Protein AF-A0A382GZE9-F1 (afdb_monomer)

Structure (mmCIF, N/CA/C/O backbone):
data_AF-A0A382GZE9-F1
#
_entry.id   AF-A0A382GZE9-F1
#
loop_
_atom_site.group_PDB
_atom_site.id
_atom_site.type_symbol
_atom_site.label_atom_id
_atom_site.label_alt_id
_atom_site.label_comp_id
_atom_site.label_asym_id
_atom_site.label_entity_id
_atom_site.label_seq_id
_atom_site.pdbx_PDB_ins_code
_atom_site.Cartn_x
_atom_site.Cartn_y
_atom_site.Cartn_z
_atom_site.occupancy
_atom_site.B_iso_or_equiv
_atom_site.auth_seq_id
_atom_site.auth_comp_id
_atom_site.auth_asym_id
_atom_site.auth_atom_id
_atom_site.pdbx_PDB_model_num
ATOM 1 N N . VAL A 1 1 ? 22.702 -17.774 -37.274 1.00 39.12 1 VAL A N 1
ATOM 2 C CA . VAL A 1 1 ? 22.703 -17.366 -35.851 1.00 39.12 1 VAL A CA 1
ATOM 3 C C . VAL A 1 1 ? 23.506 -16.087 -35.772 1.00 39.12 1 VAL A C 1
ATOM 5 O O . VAL A 1 1 ? 24.727 -16.136 -35.780 1.00 39.12 1 VAL A O 1
ATOM 8 N N . GLU A 1 2 ? 22.831 -14.950 -35.875 1.00 42.56 2 GLU A N 1
ATOM 9 C CA . GLU A 1 2 ? 23.486 -13.643 -35.865 1.00 42.56 2 GLU A CA 1
ATOM 10 C C . GLU A 1 2 ? 23.800 -13.298 -34.405 1.00 42.56 2 GLU A C 1
ATOM 12 O O . GLU A 1 2 ? 22.900 -13.160 -33.576 1.00 42.56 2 GLU A O 1
ATOM 17 N N . GLN A 1 3 ? 25.086 -13.308 -34.050 1.00 46.22 3 GLN A N 1
ATOM 18 C CA . GLN A 1 3 ? 25.540 -13.062 -32.684 1.00 46.22 3 GLN A CA 1
ATOM 19 C C . GLN A 1 3 ? 25.420 -11.569 -32.372 1.00 46.22 3 GLN A C 1
ATOM 21 O O . GLN A 1 3 ? 26.252 -10.764 -32.786 1.00 46.22 3 GLN A O 1
ATOM 26 N N . TYR A 1 4 ? 24.382 -11.198 -31.626 1.00 50.72 4 TYR A N 1
ATOM 27 C CA . TYR A 1 4 ? 24.232 -9.845 -31.104 1.00 50.72 4 TYR A CA 1
ATOM 28 C C . TYR A 1 4 ? 25.220 -9.658 -29.942 1.00 50.72 4 TYR A C 1
ATOM 30 O O . TYR A 1 4 ? 25.001 -10.163 -28.841 1.00 50.72 4 TYR A O 1
ATOM 38 N N . GLN A 1 5 ? 26.343 -8.973 -30.182 1.00 44.34 5 GLN A N 1
ATOM 39 C CA . GLN A 1 5 ? 27.274 -8.592 -29.115 1.00 44.34 5 GLN A CA 1
ATOM 40 C C . GLN A 1 5 ? 26.593 -7.584 -28.178 1.00 44.34 5 GLN A C 1
ATOM 42 O O . GLN A 1 5 ? 26.480 -6.396 -28.489 1.00 44.34 5 GLN A O 1
ATOM 47 N N . VAL A 1 6 ? 26.145 -8.053 -27.012 1.00 53.59 6 VAL A N 1
ATOM 48 C CA . VAL A 1 6 ? 25.598 -7.195 -25.957 1.00 53.59 6 VAL A CA 1
ATOM 49 C C . VAL A 1 6 ? 26.765 -6.495 -25.260 1.00 53.59 6 VAL A C 1
ATOM 51 O O . VAL A 1 6 ? 27.484 -7.093 -24.464 1.00 53.59 6 VAL A O 1
ATOM 54 N N . LYS A 1 7 ? 26.986 -5.215 -25.576 1.00 52.94 7 LYS A N 1
ATOM 55 C CA . LYS A 1 7 ? 27.861 -4.357 -24.766 1.00 52.94 7 LYS A CA 1
ATOM 56 C C . LYS A 1 7 ? 27.195 -4.140 -23.409 1.00 52.94 7 LYS A C 1
ATOM 58 O O . LYS A 1 7 ? 26.063 -3.665 -23.367 1.00 52.94 7 LYS A O 1
ATOM 63 N N . ALA A 1 8 ? 27.899 -4.473 -22.326 1.00 49.16 8 ALA A N 1
ATOM 64 C CA . ALA A 1 8 ? 27.424 -4.239 -20.966 1.00 49.16 8 ALA A CA 1
ATOM 65 C C . ALA A 1 8 ? 27.137 -2.738 -20.770 1.00 49.16 8 ALA A C 1
ATOM 67 O O . ALA A 1 8 ? 28.033 -1.917 -21.000 1.00 49.16 8 ALA A O 1
ATOM 68 N N . PRO A 1 9 ? 25.906 -2.346 -20.409 1.00 54.16 9 PRO A N 1
ATOM 69 C CA . PRO A 1 9 ? 25.587 -0.943 -20.226 1.00 54.16 9 PRO A CA 1
ATOM 70 C C . PRO A 1 9 ? 26.1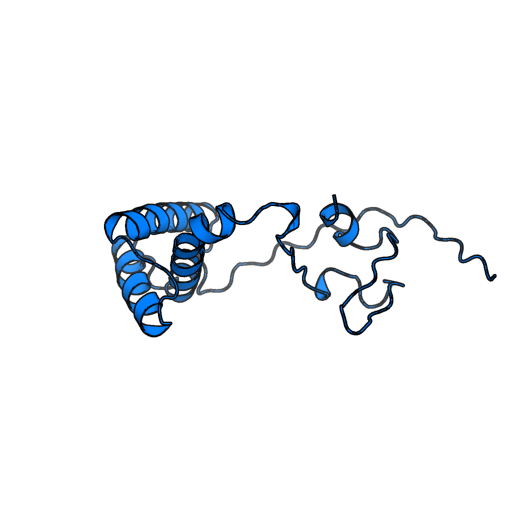88 -0.381 -18.937 1.00 54.16 9 PRO A C 1
ATOM 72 O O . PRO A 1 9 ? 26.256 -1.040 -17.901 1.00 54.16 9 PRO A O 1
ATOM 75 N N . THR A 1 10 ? 26.616 0.876 -19.033 1.00 57.38 10 THR A N 1
ATOM 76 C CA . THR A 1 10 ? 27.052 1.726 -17.922 1.00 57.38 10 THR A CA 1
ATOM 77 C C . THR A 1 10 ? 25.933 1.882 -16.888 1.00 57.38 10 THR A C 1
ATOM 79 O O . THR A 1 10 ? 24.758 1.848 -17.253 1.00 57.38 10 THR A O 1
ATOM 82 N N . SER A 1 11 ? 26.319 2.062 -15.618 1.00 53.62 11 SER A N 1
ATOM 83 C CA . SER A 1 11 ? 25.443 2.098 -14.440 1.00 53.62 11 SER A CA 1
ATOM 84 C C . SER A 1 11 ? 24.084 2.763 -14.670 1.00 53.62 11 SER A C 1
ATOM 86 O O . SER A 1 11 ? 23.961 3.826 -15.284 1.00 53.62 11 SER A O 1
ATOM 88 N N . ILE A 1 12 ? 23.053 2.112 -14.131 1.00 58.44 12 ILE A N 1
ATOM 89 C CA . ILE A 1 12 ? 21.664 2.557 -14.181 1.00 58.44 12 ILE A CA 1
ATOM 90 C C . ILE A 1 12 ? 21.595 4.000 -13.647 1.00 58.44 12 ILE A C 1
ATOM 92 O O . ILE A 1 12 ? 21.941 4.228 -12.484 1.00 58.44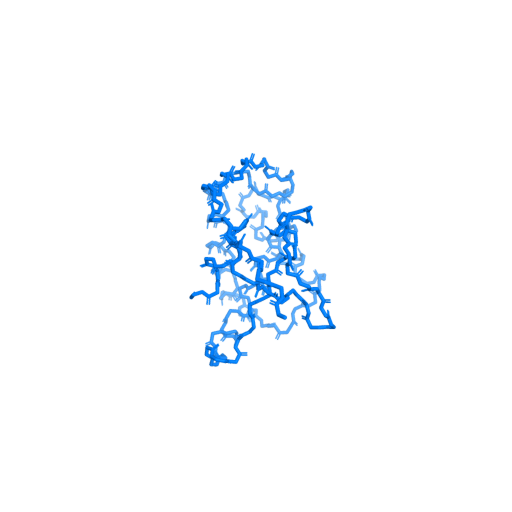 12 ILE A O 1
ATOM 96 N N . PRO A 1 13 ? 21.153 4.988 -14.448 1.00 57.91 13 PRO A N 1
ATOM 97 C CA . PRO A 1 13 ? 20.985 6.344 -13.955 1.00 57.91 13 PRO A CA 1
ATOM 98 C C . PRO A 1 13 ? 19.987 6.329 -12.795 1.00 57.91 13 PRO A C 1
ATOM 100 O O . PRO A 1 13 ? 18.857 5.856 -12.948 1.00 57.91 13 PRO A O 1
ATOM 103 N N . GLY A 1 14 ? 20.396 6.845 -11.633 1.00 60.03 14 GLY A N 1
ATOM 104 C CA . GLY A 1 14 ? 19.496 7.014 -10.497 1.00 60.03 14 GLY A CA 1
ATOM 105 C C . GLY A 1 14 ? 18.268 7.808 -10.937 1.00 60.03 14 GLY A C 1
ATOM 106 O O . GLY A 1 14 ? 18.393 8.900 -11.495 1.00 60.03 14 GLY A O 1
ATOM 107 N N . ARG A 1 15 ? 17.069 7.248 -10.745 1.00 64.00 15 ARG A N 1
ATOM 108 C CA . ARG A 1 15 ? 15.843 7.952 -11.134 1.00 64.00 15 ARG A CA 1
ATOM 109 C C . ARG A 1 15 ? 15.707 9.227 -10.298 1.00 64.00 15 ARG A C 1
ATOM 111 O O . ARG A 1 15 ? 15.842 9.153 -9.076 1.00 64.00 15 ARG A O 1
ATOM 118 N N . PRO A 1 16 ? 15.400 10.378 -10.918 1.00 64.75 16 PRO A N 1
ATOM 119 C CA . PRO A 1 16 ? 15.193 11.613 -10.178 1.00 64.75 16 PRO A CA 1
ATOM 120 C C . PRO A 1 16 ? 14.029 11.449 -9.196 1.00 64.75 16 PRO A C 1
ATOM 122 O O . PRO A 1 16 ? 12.987 10.879 -9.542 1.00 64.75 16 PRO A O 1
ATOM 125 N N . SER A 1 17 ? 14.200 11.951 -7.970 1.00 72.75 17 SER A N 1
ATOM 126 C CA . SER A 1 17 ? 13.129 11.932 -6.977 1.00 72.75 17 SER A CA 1
ATOM 127 C C . SER A 1 17 ? 11.993 12.849 -7.436 1.00 72.75 17 SER A C 1
ATOM 129 O O . SER A 1 17 ? 12.196 14.001 -7.824 1.00 72.75 17 SER A O 1
ATOM 131 N N . ARG A 1 18 ? 10.771 12.316 -7.442 1.00 81.81 18 ARG A N 1
ATOM 132 C CA . ARG A 1 18 ? 9.563 13.084 -7.757 1.00 81.81 18 ARG A CA 1
ATOM 133 C C . ARG A 1 18 ? 8.916 13.526 -6.452 1.00 81.81 18 ARG A C 1
ATOM 135 O O . ARG A 1 18 ? 8.843 12.739 -5.509 1.00 81.81 18 ARG A O 1
ATOM 142 N N . LYS A 1 19 ? 8.428 14.768 -6.405 1.00 87.62 19 LYS A N 1
ATOM 143 C CA . LYS A 1 19 ? 7.595 15.219 -5.283 1.00 87.62 19 LYS A CA 1
ATOM 144 C C . LYS A 1 19 ? 6.304 14.384 -5.254 1.00 87.62 19 LYS A C 1
ATOM 146 O O . LYS A 1 19 ? 5.739 14.153 -6.329 1.00 87.62 19 LYS A O 1
ATOM 151 N N . PRO A 1 20 ? 5.848 13.920 -4.078 1.00 90.81 20 PRO A N 1
ATOM 152 C CA . PRO A 1 20 ? 4.552 13.265 -3.957 1.00 90.81 20 PRO A CA 1
ATOM 153 C C . PRO A 1 20 ? 3.414 14.160 -4.461 1.00 90.81 20 PRO A C 1
ATOM 155 O O . PRO A 1 20 ? 3.518 15.388 -4.468 1.00 90.81 20 PRO A O 1
ATOM 158 N N . GLN A 1 21 ? 2.313 13.543 -4.886 1.00 93.38 21 GLN A N 1
ATOM 159 C CA . GLN A 1 21 ? 1.092 14.271 -5.234 1.00 93.38 21 GLN A CA 1
ATOM 160 C C . GLN A 1 21 ? 0.477 14.921 -3.986 1.00 93.38 21 GLN A C 1
ATOM 162 O O . GLN A 1 21 ? 0.772 14.512 -2.866 1.00 93.38 21 GLN A O 1
ATOM 167 N N . LYS A 1 22 ? -0.381 15.933 -4.168 1.00 93.50 22 LYS A N 1
ATOM 168 C CA . LYS A 1 22 ? -0.975 16.697 -3.053 1.00 93.50 22 LYS A CA 1
ATOM 169 C C . LYS A 1 22 ? -1.820 15.841 -2.103 1.00 93.50 22 LYS A C 1
ATOM 171 O O . LYS A 1 22 ? -1.894 16.163 -0.929 1.00 93.50 22 LYS A O 1
ATOM 176 N N . ASN A 1 23 ? -2.436 14.775 -2.609 1.00 94.62 23 ASN A N 1
ATOM 177 C CA . ASN A 1 23 ? -3.266 13.829 -1.857 1.00 94.62 23 ASN A CA 1
ATOM 178 C C . ASN A 1 23 ? -2.462 12.693 -1.193 1.00 94.62 23 ASN A C 1
ATOM 180 O O . ASN A 1 23 ? -3.030 11.707 -0.732 1.00 94.62 23 ASN A O 1
ATOM 184 N N . VAL A 1 24 ? -1.132 12.792 -1.185 1.00 96.00 24 VAL A N 1
ATOM 185 C CA . VAL A 1 24 ? -0.229 11.835 -0.541 1.00 96.00 24 VAL A CA 1
ATOM 186 C C . VAL A 1 24 ? 0.555 12.586 0.535 1.00 96.00 24 VAL A C 1
ATOM 188 O O . VAL A 1 24 ? 1.057 13.674 0.237 1.00 96.00 24 VAL A O 1
ATOM 191 N N . PRO A 1 25 ? 0.737 12.031 1.750 1.00 95.81 25 PRO A N 1
ATOM 192 C CA . PRO A 1 25 ? 1.552 12.690 2.762 1.00 95.81 25 PRO A CA 1
ATOM 193 C C . PRO A 1 25 ? 2.969 12.942 2.237 1.00 95.81 25 PRO A C 1
ATOM 195 O O . PRO A 1 25 ? 3.615 12.052 1.659 1.00 95.81 25 PRO A O 1
ATOM 198 N N . GLN A 1 26 ? 3.439 14.179 2.387 1.00 94.06 26 GLN A N 1
ATOM 199 C CA . GLN A 1 26 ? 4.621 14.668 1.677 1.00 94.06 26 GLN A CA 1
ATOM 200 C C . GLN A 1 26 ? 5.900 14.050 2.236 1.00 94.06 26 GLN A C 1
ATOM 202 O O . GLN A 1 26 ? 6.807 13.667 1.486 1.00 94.06 26 GLN A O 1
ATOM 207 N N . THR A 1 27 ? 5.963 13.873 3.552 1.00 94.44 27 THR A N 1
ATOM 208 C CA . THR A 1 27 ? 7.133 13.307 4.213 1.00 94.44 27 THR A CA 1
ATOM 209 C C . THR A 1 27 ? 7.006 11.799 4.380 1.00 94.44 27 THR A C 1
ATOM 211 O O . THR A 1 27 ? 5.921 11.229 4.490 1.00 94.44 27 THR A O 1
ATOM 214 N N . ARG A 1 28 ? 8.153 11.114 4.421 1.00 93.69 28 ARG A N 1
ATOM 215 C CA . ARG A 1 28 ? 8.181 9.690 4.774 1.00 93.69 28 ARG A CA 1
ATOM 216 C C . ARG A 1 28 ? 7.634 9.456 6.184 1.00 93.69 28 ARG A C 1
ATOM 218 O O . ARG A 1 28 ? 6.914 8.491 6.389 1.00 93.69 28 ARG A O 1
ATOM 225 N N . PHE A 1 29 ? 7.953 10.350 7.117 1.00 96.00 29 PHE A N 1
ATOM 226 C CA . PHE A 1 29 ? 7.523 10.251 8.507 1.00 96.00 29 PHE A CA 1
ATOM 227 C C . PHE A 1 29 ? 5.996 10.222 8.647 1.00 96.00 29 PHE A C 1
ATOM 229 O O . PHE A 1 29 ? 5.471 9.351 9.336 1.00 96.00 29 PHE A O 1
ATOM 236 N N . GLU A 1 30 ? 5.279 11.112 7.954 1.00 96.31 30 GLU A N 1
ATOM 237 C CA . GLU A 1 30 ? 3.808 11.113 7.954 1.00 96.31 30 GLU A CA 1
ATOM 238 C C . GLU A 1 30 ? 3.242 9.822 7.359 1.00 96.31 30 GLU A C 1
ATOM 240 O O . GLU A 1 30 ? 2.321 9.239 7.926 1.00 96.31 30 GLU A O 1
ATOM 245 N N . ARG A 1 31 ? 3.821 9.330 6.252 1.00 97.31 31 ARG A N 1
ATOM 246 C CA . ARG A 1 31 ? 3.392 8.064 5.632 1.00 97.31 31 ARG A CA 1
ATOM 247 C C . ARG A 1 31 ? 3.590 6.872 6.566 1.00 97.31 31 ARG A C 1
ATOM 249 O O . ARG A 1 31 ? 2.694 6.040 6.679 1.00 97.31 31 ARG A O 1
ATOM 256 N N . ASP A 1 32 ? 4.736 6.801 7.240 1.00 98.00 32 ASP A N 1
ATOM 257 C CA . ASP A 1 32 ? 5.055 5.717 8.172 1.00 98.00 32 ASP A CA 1
ATOM 258 C C . ASP A 1 32 ? 4.143 5.778 9.414 1.00 98.00 32 ASP A C 1
ATOM 260 O O . ASP A 1 32 ? 3.628 4.745 9.847 1.00 98.00 32 ASP A O 1
ATOM 264 N N . ARG A 1 33 ? 3.852 6.982 9.937 1.00 98.06 33 ARG A N 1
ATOM 265 C CA . ARG A 1 33 ? 2.867 7.174 11.017 1.00 98.06 33 ARG A CA 1
ATOM 266 C C . ARG A 1 33 ? 1.461 6.749 10.605 1.00 98.06 33 ARG A C 1
ATOM 268 O O . ARG A 1 33 ? 0.812 6.026 11.356 1.00 98.06 33 ARG A O 1
ATOM 275 N N . LEU A 1 34 ? 1.000 7.173 9.429 1.00 98.44 34 LEU A N 1
ATOM 276 C CA . LEU A 1 34 ? -0.328 6.824 8.927 1.00 98.44 34 LEU A CA 1
ATOM 277 C C . LEU A 1 34 ? -0.455 5.312 8.723 1.00 98.44 34 LEU A C 1
ATOM 279 O O . LEU A 1 34 ? -1.435 4.717 9.156 1.00 98.44 34 LEU A O 1
ATOM 283 N N . LYS A 1 35 ? 0.570 4.665 8.156 1.00 98.50 35 LYS A N 1
ATOM 284 C CA . LYS A 1 35 ? 0.614 3.205 8.012 1.00 98.50 35 LYS A CA 1
ATOM 285 C C . LYS A 1 35 ? 0.516 2.485 9.360 1.00 98.50 35 LYS A C 1
ATOM 287 O O . LYS A 1 35 ? -0.228 1.515 9.471 1.00 98.50 35 LYS A O 1
ATOM 292 N N . ALA A 1 36 ? 1.234 2.956 10.380 1.00 98.50 36 ALA A N 1
ATOM 293 C CA . ALA A 1 36 ? 1.160 2.378 11.721 1.00 98.50 36 ALA A CA 1
ATOM 294 C C . ALA A 1 36 ? -0.235 2.546 12.349 1.00 98.50 36 ALA A C 1
ATOM 296 O O . ALA A 1 36 ? -0.768 1.591 12.914 1.00 98.50 36 ALA A O 1
ATOM 297 N N . ARG A 1 37 ? -0.858 3.726 12.207 1.00 98.56 37 ARG A N 1
ATOM 298 C CA . ARG A 1 37 ? -2.225 3.962 12.694 1.00 98.56 37 ARG A CA 1
ATOM 299 C C . ARG A 1 37 ? -3.249 3.090 11.972 1.00 98.56 37 ARG A C 1
ATOM 301 O O . ARG A 1 37 ? -4.111 2.528 12.640 1.00 98.56 37 ARG A O 1
ATOM 308 N N . VAL A 1 38 ? -3.137 2.951 10.649 1.00 98.69 38 VAL A N 1
ATOM 309 C CA . VAL A 1 38 ? -3.993 2.066 9.844 1.00 98.69 38 VAL A CA 1
ATOM 310 C C . VAL A 1 38 ? -3.889 0.619 10.325 1.00 98.69 38 VAL A C 1
ATOM 312 O O . VAL A 1 38 ? -4.918 -0.021 10.506 1.00 98.69 38 VAL A O 1
ATOM 315 N N . ALA A 1 39 ? -2.681 0.120 10.602 1.00 98.56 39 ALA A N 1
ATOM 316 C CA . ALA A 1 39 ? -2.498 -1.232 11.134 1.00 98.56 39 ALA A CA 1
ATOM 317 C C . ALA A 1 39 ? -3.207 -1.440 12.481 1.00 98.56 39 ALA A C 1
ATOM 319 O O . ALA A 1 39 ? -3.898 -2.442 12.667 1.00 98.56 39 ALA A O 1
ATOM 320 N N . ALA A 1 40 ? -3.097 -0.471 13.396 1.00 98.56 40 ALA A N 1
ATOM 321 C CA . ALA A 1 40 ? -3.849 -0.502 14.649 1.00 98.56 40 ALA A CA 1
ATOM 322 C C . ALA A 1 40 ? -5.367 -0.463 14.398 1.00 98.56 40 ALA A C 1
ATOM 324 O O . ALA A 1 40 ? -6.090 -1.299 14.930 1.00 98.56 40 ALA A O 1
ATOM 325 N N . TYR A 1 41 ? -5.836 0.432 13.523 1.00 98.62 41 TYR A N 1
ATOM 326 C CA . TYR A 1 41 ? -7.257 0.612 13.214 1.00 98.62 41 TYR A CA 1
ATOM 327 C C . TYR A 1 41 ? -7.900 -0.649 12.629 1.00 98.62 41 TYR A C 1
ATOM 329 O O . TYR A 1 41 ? -8.977 -1.059 13.062 1.00 98.62 41 TYR A O 1
ATOM 337 N N . VAL A 1 42 ? -7.235 -1.278 11.656 1.00 98.50 42 VAL A N 1
ATOM 338 C CA . VAL A 1 42 ? -7.703 -2.511 11.007 1.00 98.50 42 VAL A CA 1
ATOM 339 C C . VAL A 1 42 ? -7.832 -3.640 12.030 1.00 98.50 42 VAL A C 1
ATOM 341 O O . VAL A 1 42 ? -8.833 -4.352 12.021 1.00 98.50 42 VAL A O 1
ATOM 344 N N . SER A 1 43 ? -6.866 -3.759 12.947 1.00 97.94 43 SER A N 1
ATOM 345 C CA . SER A 1 43 ? -6.889 -4.742 14.037 1.00 97.94 43 SER A CA 1
ATOM 346 C C . SER A 1 43 ? -8.002 -4.462 15.058 1.00 97.94 43 SER A C 1
ATOM 348 O O . SER A 1 43 ? -8.787 -5.354 15.380 1.00 97.94 43 SER A O 1
ATOM 350 N N . GLU A 1 44 ? -8.121 -3.213 15.524 1.00 98.25 44 GLU A N 1
ATOM 351 C CA . GLU A 1 44 ? -9.134 -2.756 16.491 1.00 98.25 44 GLU A CA 1
ATOM 352 C C . GLU A 1 44 ? -10.561 -3.019 15.995 1.00 98.25 44 GLU A C 1
ATOM 354 O O . GLU A 1 44 ? -11.398 -3.535 16.737 1.00 98.25 44 GLU A O 1
ATOM 359 N N . ASN A 1 45 ? -10.821 -2.704 14.724 1.00 97.94 45 ASN A N 1
ATOM 360 C CA . ASN A 1 45 ? -12.138 -2.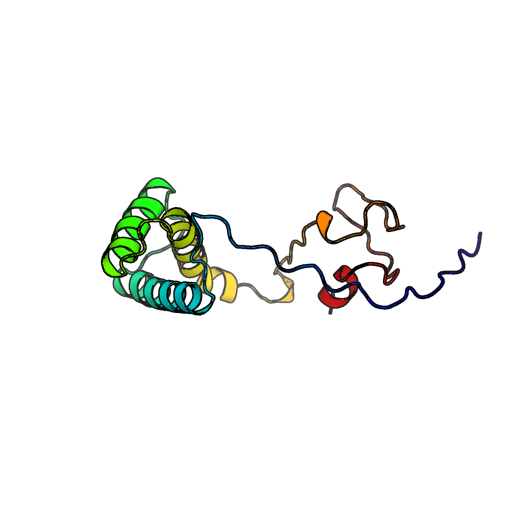838 14.100 1.00 97.94 45 ASN A CA 1
ATOM 361 C C . ASN A 1 45 ? -12.351 -4.203 13.435 1.00 97.94 45 ASN A C 1
ATOM 363 O O . ASN A 1 45 ? -13.443 -4.471 12.941 1.00 97.94 45 ASN A O 1
ATOM 367 N N . LYS A 1 46 ? -11.333 -5.076 13.441 1.00 97.12 46 LYS A N 1
ATOM 368 C CA . LYS A 1 46 ? -11.361 -6.419 12.841 1.00 97.12 46 LYS A CA 1
ATOM 369 C C . LYS A 1 46 ? -11.846 -6.399 11.389 1.00 97.12 46 LYS A C 1
ATOM 371 O O . LYS A 1 46 ? -12.693 -7.205 11.004 1.00 97.12 46 LYS A O 1
ATOM 376 N N . LEU A 1 47 ? -11.328 -5.460 10.597 1.00 97.50 47 LEU A N 1
ATOM 377 C CA . LEU A 1 47 ? -11.734 -5.331 9.199 1.00 97.50 47 LEU A CA 1
ATOM 378 C C . LEU A 1 47 ? -11.279 -6.554 8.404 1.00 97.50 47 LEU A C 1
ATOM 380 O O . LEU A 1 47 ? -10.122 -6.967 8.492 1.00 97.50 47 LEU A O 1
ATOM 384 N N . VAL A 1 48 ? -12.186 -7.108 7.603 1.00 95.69 48 VAL A N 1
ATOM 385 C CA . VAL A 1 48 ? -11.933 -8.291 6.777 1.00 95.69 48 VAL A CA 1
ATOM 386 C C . VAL A 1 48 ? -12.169 -7.970 5.301 1.00 95.69 48 VAL A C 1
ATOM 388 O O . VAL A 1 48 ? -13.134 -7.284 4.971 1.00 95.69 48 VAL A O 1
ATOM 391 N N . PRO A 1 49 ? -11.305 -8.437 4.388 1.00 96.50 49 PRO A N 1
ATOM 392 C CA . PRO A 1 49 ? -11.507 -8.241 2.959 1.00 96.50 49 PRO A CA 1
ATOM 393 C C . PRO A 1 49 ? -12.545 -9.228 2.374 1.00 96.50 49 PRO A C 1
ATOM 395 O O . PRO A 1 49 ? -12.710 -10.323 2.916 1.00 96.50 49 PRO A O 1
ATOM 398 N N . PRO A 1 50 ? -13.183 -8.917 1.224 1.00 97.06 50 PRO A N 1
ATOM 399 C CA . PRO A 1 50 ? -13.081 -7.668 0.469 1.00 97.06 50 PRO A CA 1
ATOM 400 C C . PRO A 1 50 ? -13.959 -6.563 1.073 1.00 97.06 50 PRO A C 1
ATOM 402 O O . PRO A 1 50 ? -15.139 -6.776 1.334 1.00 97.06 50 PRO A O 1
ATOM 405 N N . ILE A 1 51 ? -13.391 -5.367 1.225 1.00 97.44 51 ILE A N 1
ATOM 406 C CA . ILE A 1 51 ? -14.110 -4.191 1.730 1.00 97.44 51 ILE A CA 1
ATOM 407 C C . ILE A 1 51 ? -14.571 -3.358 0.521 1.00 97.44 51 ILE A C 1
ATOM 409 O O . ILE A 1 51 ? -13.734 -3.017 -0.325 1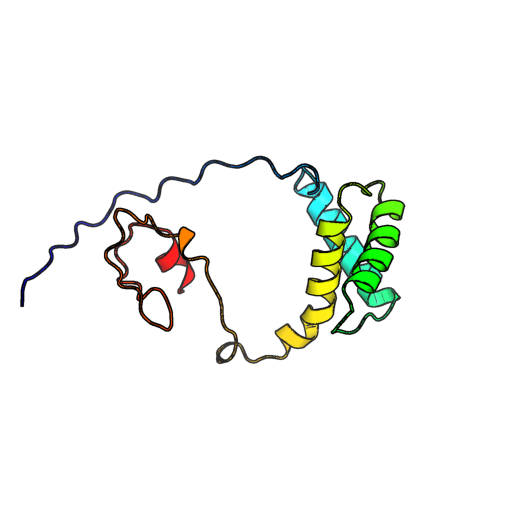.00 97.44 51 ILE A O 1
ATOM 413 N N . PRO A 1 52 ? -15.868 -3.030 0.394 1.00 97.38 52 PRO A N 1
ATOM 414 C CA . PRO A 1 52 ? -16.367 -2.125 -0.634 1.00 97.38 52 PRO A CA 1
ATOM 415 C C . PRO A 1 52 ? -15.663 -0.764 -0.617 1.00 97.38 52 PRO A C 1
ATOM 417 O O . PRO A 1 52 ? -15.255 -0.254 0.423 1.00 97.38 52 PRO A O 1
ATOM 420 N N . PHE A 1 53 ? -15.562 -0.132 -1.784 1.00 95.19 53 PHE A N 1
ATOM 421 C CA . PHE A 1 53 ? -14.814 1.118 -1.928 1.00 95.19 53 PHE A CA 1
ATOM 422 C C . PHE A 1 53 ? -15.376 2.286 -1.102 1.00 95.19 53 PHE A C 1
ATOM 424 O O . PHE A 1 53 ? -14.604 3.082 -0.571 1.00 95.19 53 PHE A O 1
ATOM 431 N N . GLU A 1 54 ? -16.701 2.381 -0.968 1.00 96.94 54 GLU A N 1
ATOM 432 C CA . GLU A 1 54 ? -17.314 3.423 -0.135 1.00 96.94 54 GLU A CA 1
ATOM 433 C C . GLU A 1 54 ? -17.056 3.182 1.359 1.00 96.94 54 GLU A C 1
ATOM 435 O O . GLU A 1 54 ? -16.730 4.118 2.080 1.00 96.94 54 GLU A O 1
ATOM 440 N N . GLU A 1 55 ? -17.050 1.926 1.808 1.00 97.94 55 GLU A N 1
ATOM 441 C CA . GLU A 1 55 ? -16.707 1.575 3.192 1.00 97.94 55 GLU A CA 1
ATOM 442 C C . GLU A 1 55 ? -15.219 1.848 3.494 1.00 97.94 55 GLU A C 1
ATOM 444 O O . GLU A 1 55 ? -14.879 2.435 4.521 1.00 97.94 55 GLU A O 1
ATOM 449 N N . LEU A 1 56 ? -14.307 1.544 2.558 1.00 98.25 56 LEU A N 1
ATOM 450 C CA . LEU A 1 56 ? -12.887 1.916 2.681 1.00 98.25 56 LEU A CA 1
ATOM 451 C C . LEU A 1 56 ? -12.694 3.423 2.885 1.00 98.25 56 LEU A C 1
ATOM 453 O O . LEU A 1 56 ? -11.806 3.850 3.624 1.00 98.25 56 LEU A O 1
ATOM 457 N N . ARG A 1 57 ? -13.511 4.226 2.207 1.00 97.56 57 ARG A N 1
ATOM 458 C CA . ARG A 1 57 ? -13.495 5.685 2.285 1.00 97.56 57 ARG A CA 1
ATOM 459 C C . ARG A 1 57 ? -14.012 6.204 3.624 1.00 97.56 57 ARG A C 1
ATOM 461 O O . ARG A 1 57 ? -13.402 7.118 4.171 1.00 97.56 57 ARG A O 1
ATOM 468 N N . GLU A 1 58 ? -15.066 5.603 4.164 1.00 98.31 58 GLU A N 1
ATOM 469 C CA . GLU A 1 58 ? -15.585 5.920 5.501 1.00 98.31 58 GLU A CA 1
ATOM 470 C C . GLU A 1 58 ? -14.547 5.614 6.591 1.00 98.31 58 GLU A C 1
ATOM 472 O O . GLU A 1 58 ? -14.260 6.456 7.443 1.00 98.31 58 GLU A O 1
ATOM 477 N N . HIS A 1 59 ? -13.894 4.450 6.519 1.00 98.50 59 HIS A N 1
ATOM 478 C CA . HIS A 1 59 ? -12.787 4.114 7.418 1.00 98.50 59 HIS A CA 1
ATOM 479 C C . HIS A 1 59 ? -11.598 5.072 7.267 1.00 98.50 59 HIS A C 1
ATOM 481 O O . HIS A 1 59 ? -10.990 5.482 8.260 1.00 98.50 59 HIS A O 1
ATOM 487 N N . ALA A 1 60 ? -11.270 5.457 6.031 1.00 98.50 60 ALA A N 1
ATOM 488 C CA . ALA A 1 60 ? -10.204 6.411 5.762 1.00 98.50 60 ALA A CA 1
ATOM 489 C C . ALA A 1 60 ? -10.504 7.800 6.342 1.00 98.50 60 ALA A C 1
ATOM 491 O O . ALA A 1 60 ? -9.591 8.426 6.880 1.00 98.50 60 ALA A O 1
ATOM 492 N N . ASP A 1 61 ? -11.754 8.267 6.287 1.00 98.50 61 ASP A N 1
ATOM 493 C CA . ASP A 1 61 ? -12.164 9.537 6.900 1.00 98.50 61 ASP A CA 1
ATOM 494 C C . ASP A 1 61 ? -11.931 9.533 8.410 1.00 98.50 61 ASP A C 1
ATOM 496 O O . ASP A 1 61 ? -11.390 10.494 8.953 1.00 98.50 61 ASP A O 1
ATOM 500 N N . ILE A 1 62 ? -12.273 8.433 9.086 1.00 98.44 62 ILE A N 1
ATOM 501 C CA . ILE A 1 62 ? -12.073 8.292 10.534 1.00 98.44 62 ILE A CA 1
ATOM 502 C C . ILE A 1 62 ? -10.580 8.385 10.872 1.00 98.44 62 ILE A C 1
ATOM 504 O O . ILE A 1 62 ? -10.173 9.235 11.665 1.00 98.44 62 ILE A O 1
ATOM 508 N N . VAL A 1 63 ? -9.754 7.553 10.231 1.00 98.38 63 VAL A N 1
ATOM 509 C CA . VAL A 1 63 ? -8.312 7.485 10.514 1.00 98.38 63 VAL A CA 1
ATOM 510 C C . VAL A 1 63 ? -7.602 8.794 10.178 1.00 98.38 63 VAL A C 1
ATOM 512 O O . VAL A 1 63 ? -6.744 9.246 10.934 1.00 98.38 63 VAL A O 1
ATOM 515 N N . THR A 1 64 ? -7.928 9.411 9.041 1.00 98.25 64 THR A N 1
ATOM 516 C CA . THR A 1 64 ? -7.247 10.641 8.617 1.00 98.25 64 THR A CA 1
ATOM 517 C C . THR A 1 64 ? -7.641 11.845 9.462 1.00 98.25 64 THR A C 1
ATOM 519 O O . THR A 1 64 ? -6.765 12.647 9.780 1.00 98.25 64 THR A O 1
ATOM 522 N N . LYS A 1 65 ? -8.900 11.932 9.906 1.00 98.25 65 LYS A N 1
ATOM 523 C CA . LYS A 1 65 ? -9.373 12.982 10.816 1.00 98.25 65 LYS A CA 1
ATOM 524 C C . LYS A 1 65 ? -8.717 12.918 12.196 1.00 98.25 65 LYS A C 1
ATOM 526 O O . LYS A 1 65 ? -8.368 13.947 12.760 1.00 98.25 65 LYS A O 1
ATOM 531 N N . GLU A 1 66 ? -8.502 11.723 12.746 1.00 96.69 66 GLU A N 1
ATOM 532 C CA . GLU A 1 66 ? -7.775 11.556 14.020 1.00 96.69 66 GLU A CA 1
ATOM 533 C C . GLU A 1 66 ? -6.318 12.038 13.950 1.00 96.69 66 GLU A C 1
ATOM 535 O O . GLU A 1 66 ? -5.713 12.358 14.973 1.00 96.69 66 GLU A O 1
ATOM 540 N N . MET A 1 67 ? -5.744 12.052 12.747 1.00 96.44 67 MET A N 1
ATOM 541 C CA . MET A 1 67 ? -4.342 12.370 12.507 1.00 96.44 67 MET A CA 1
ATOM 542 C C . MET A 1 67 ? -4.106 13.775 11.944 1.00 96.44 67 MET A C 1
ATOM 544 O O . MET A 1 67 ? -2.941 14.102 11.721 1.00 96.44 67 MET A O 1
ATOM 548 N N . ASP A 1 68 ? -5.156 14.574 11.711 1.00 96.56 68 ASP A N 1
ATOM 549 C CA . ASP A 1 68 ? -5.077 15.870 11.006 1.00 96.56 68 ASP A CA 1
ATOM 550 C C . ASP A 1 68 ? -4.462 15.717 9.590 1.00 96.56 68 ASP A C 1
ATOM 552 O O . ASP A 1 68 ? -3.581 16.461 9.156 1.00 96.56 68 ASP A O 1
ATOM 556 N N . LEU A 1 69 ? -4.863 14.650 8.879 1.00 97.00 69 LEU A N 1
ATOM 557 C CA . LEU A 1 69 ? -4.352 14.248 7.559 1.00 97.00 69 LEU A CA 1
ATOM 558 C C . LEU A 1 69 ? -5.472 14.020 6.524 1.00 97.00 69 LEU A C 1
ATOM 560 O O . LEU A 1 69 ? -5.337 13.173 5.640 1.00 97.00 69 LEU A O 1
ATOM 564 N N . GLU A 1 70 ? -6.573 14.766 6.578 1.00 97.38 70 GLU A N 1
ATOM 565 C CA . GLU A 1 70 ? -7.762 14.565 5.725 1.00 97.38 70 GLU A CA 1
ATOM 566 C C . GLU A 1 70 ? -7.447 14.647 4.224 1.00 97.38 70 GLU A C 1
ATOM 568 O O . GLU A 1 70 ? -8.043 13.947 3.404 1.00 97.38 70 GLU A O 1
ATOM 573 N N . HIS A 1 71 ? -6.447 15.449 3.844 1.00 96.62 71 HIS A N 1
ATOM 574 C CA . HIS A 1 71 ? -5.973 15.537 2.460 1.00 96.62 71 HIS A CA 1
ATOM 575 C C . HIS A 1 71 ? -5.464 14.193 1.898 1.00 96.62 71 HIS A C 1
ATOM 577 O O . HIS A 1 71 ? -5.367 14.041 0.680 1.00 96.62 71 HIS A O 1
ATOM 583 N N . ALA A 1 72 ? -5.128 13.232 2.764 1.00 97.69 72 ALA A N 1
ATOM 584 C CA . ALA A 1 72 ? -4.582 11.924 2.422 1.00 97.69 72 ALA A CA 1
ATOM 585 C C . ALA A 1 72 ? -5.621 10.787 2.459 1.00 97.69 72 ALA A C 1
ATOM 587 O O . ALA A 1 72 ? -5.234 9.617 2.478 1.00 97.69 72 ALA A O 1
ATOM 588 N N . ARG A 1 73 ? -6.927 11.097 2.449 1.00 97.81 73 ARG A N 1
ATOM 589 C CA . ARG A 1 73 ? -8.028 10.115 2.504 1.00 97.81 73 ARG A CA 1
ATOM 590 C C . ARG A 1 73 ? -7.861 8.948 1.528 1.00 97.81 73 ARG A C 1
ATOM 592 O O . ARG A 1 73 ? -7.865 7.794 1.944 1.00 97.81 73 ARG A O 1
ATOM 599 N N . ASP A 1 74 ? -7.658 9.225 0.241 1.00 97.06 74 ASP A N 1
ATOM 600 C CA . ASP A 1 74 ? -7.533 8.165 -0.772 1.00 97.06 74 ASP A CA 1
ATOM 601 C C . ASP A 1 74 ? -6.281 7.304 -0.547 1.00 97.06 74 ASP A C 1
ATOM 603 O O . ASP A 1 74 ? -6.298 6.089 -0.747 1.00 97.06 74 ASP A O 1
ATOM 607 N N . PHE A 1 75 ? -5.190 7.918 -0.083 1.00 97.94 75 PHE A N 1
ATOM 608 C CA . PHE A 1 75 ? -3.977 7.193 0.279 1.00 97.94 75 PHE A CA 1
ATOM 609 C C . PHE A 1 75 ? -4.216 6.282 1.494 1.00 97.94 75 PHE A C 1
ATOM 611 O O . PHE A 1 75 ? -3.790 5.127 1.485 1.00 97.94 75 PHE A O 1
ATOM 618 N N . ALA A 1 76 ? -4.941 6.760 2.509 1.00 98.44 76 ALA A N 1
ATOM 619 C CA . ALA A 1 76 ? -5.338 5.957 3.662 1.00 98.44 76 ALA A CA 1
ATOM 620 C C . ALA A 1 76 ? -6.268 4.799 3.266 1.00 98.44 76 ALA A C 1
ATOM 622 O O . ALA A 1 76 ? -6.046 3.683 3.725 1.00 98.44 76 ALA A O 1
ATOM 623 N N . ALA A 1 77 ? -7.230 5.014 2.363 1.00 98.44 77 ALA A N 1
ATOM 624 C CA . ALA A 1 77 ? -8.107 3.956 1.853 1.00 98.44 77 ALA A CA 1
ATOM 625 C C . ALA A 1 77 ? -7.309 2.812 1.194 1.00 98.44 77 ALA A C 1
ATOM 627 O O . ALA A 1 77 ? -7.570 1.636 1.453 1.00 98.44 77 ALA A O 1
ATOM 628 N N . VAL A 1 78 ? -6.275 3.143 0.408 1.00 98.06 78 VAL A N 1
ATOM 629 C CA . VAL A 1 78 ? -5.350 2.147 -0.164 1.00 98.06 78 VAL A CA 1
ATOM 630 C C . VAL A 1 78 ? -4.588 1.399 0.932 1.00 98.06 78 VAL A C 1
ATOM 632 O O . VAL A 1 78 ? -4.455 0.179 0.856 1.00 98.06 78 VAL A O 1
ATOM 635 N N . LEU A 1 79 ? -4.088 2.100 1.954 1.00 98.50 79 LEU A N 1
ATOM 636 C CA . LEU A 1 79 ? -3.394 1.459 3.074 1.00 98.50 79 LEU A CA 1
ATOM 637 C C . LEU A 1 79 ? -4.310 0.515 3.860 1.00 98.50 79 LEU A C 1
ATOM 639 O O . LEU A 1 79 ? -3.872 -0.581 4.197 1.00 98.50 79 LEU A O 1
ATOM 643 N N . ILE A 1 80 ? -5.555 0.916 4.124 1.00 98.69 80 ILE A N 1
ATOM 644 C CA . ILE A 1 80 ? -6.546 0.106 4.846 1.00 98.69 80 ILE A CA 1
ATOM 645 C C . ILE A 1 80 ? -6.834 -1.173 4.066 1.00 98.69 80 ILE A C 1
ATOM 647 O O . ILE A 1 80 ? -6.754 -2.262 4.629 1.00 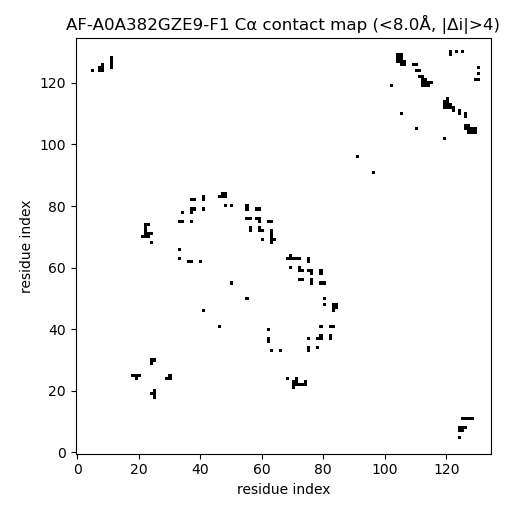98.69 80 ILE A O 1
ATOM 651 N N . ASN A 1 81 ? -7.082 -1.057 2.758 1.00 98.50 81 ASN A N 1
ATOM 652 C CA . ASN A 1 81 ? -7.274 -2.220 1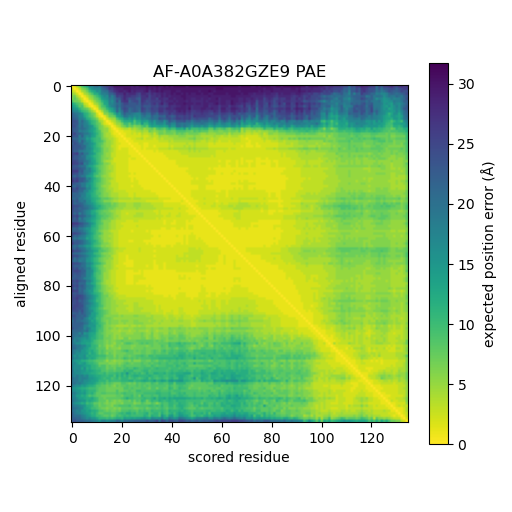.901 1.00 98.50 81 ASN A CA 1
ATOM 653 C C . ASN A 1 81 ? -6.031 -3.128 1.882 1.00 98.50 81 ASN A C 1
ATOM 655 O O . ASN A 1 81 ? -6.141 -4.338 2.019 1.00 98.50 81 ASN A O 1
ATOM 659 N N . ASN A 1 82 ? -4.827 -2.568 1.750 1.00 98.00 82 ASN A N 1
ATOM 660 C CA . ASN A 1 82 ? -3.602 -3.374 1.750 1.00 98.00 82 ASN A CA 1
ATOM 661 C C . ASN A 1 82 ? -3.394 -4.124 3.071 1.00 98.00 82 ASN A C 1
ATOM 663 O O . ASN A 1 82 ? -2.959 -5.274 3.063 1.00 98.00 82 ASN A O 1
ATOM 667 N N . GLU A 1 83 ? -3.676 -3.474 4.198 1.00 98.44 83 GLU A N 1
ATOM 668 C CA . GLU A 1 83 ? -3.517 -4.085 5.512 1.00 98.44 83 GLU A CA 1
ATOM 669 C C . GLU A 1 83 ? -4.586 -5.157 5.771 1.00 98.44 83 GLU A C 1
ATOM 671 O O . GLU A 1 83 ? -4.244 -6.204 6.312 1.00 98.44 83 GLU A O 1
ATOM 676 N N . SER A 1 84 ? -5.835 -4.978 5.317 1.00 98.00 84 SER A N 1
ATOM 677 C CA . SER A 1 84 ? -6.878 -6.007 5.468 1.00 98.00 84 SER A CA 1
ATOM 678 C C . SER A 1 84 ? -6.574 -7.286 4.675 1.00 98.00 84 SER A C 1
ATOM 680 O O . SER A 1 84 ? -6.889 -8.386 5.121 1.00 98.00 84 SER A O 1
ATOM 682 N N . TRP A 1 85 ? -5.888 -7.177 3.533 1.00 97.81 85 TRP A N 1
ATOM 683 C CA . TRP A 1 85 ? -5.433 -8.326 2.734 1.00 97.81 85 TRP A CA 1
ATOM 684 C C . TRP A 1 85 ? -4.118 -8.962 3.210 1.00 97.81 85 TRP A C 1
ATOM 686 O O . TRP A 1 85 ? -3.721 -10.008 2.689 1.00 97.81 85 TRP A O 1
ATOM 696 N N . LYS A 1 86 ? -3.415 -8.355 4.171 1.00 96.31 86 LYS A N 1
ATOM 697 C CA . LYS A 1 86 ? -2.041 -8.724 4.540 1.00 96.31 86 LYS A CA 1
ATOM 698 C C . LYS A 1 86 ? -1.898 -10.179 4.977 1.00 96.31 86 LYS A C 1
ATOM 700 O O . LYS A 1 86 ? -1.012 -10.869 4.476 1.00 96.31 86 LYS A O 1
ATOM 705 N N . ASP A 1 87 ? -2.775 -10.652 5.858 1.00 94.81 87 ASP A N 1
ATOM 706 C CA . ASP A 1 87 ? -2.710 -12.024 6.377 1.00 94.81 87 ASP A CA 1
ATOM 707 C C . ASP A 1 87 ? -3.095 -13.053 5.309 1.00 94.81 87 ASP A C 1
ATOM 709 O O . ASP A 1 87 ? -2.465 -14.108 5.194 1.00 94.81 87 ASP A O 1
ATOM 713 N N . VAL A 1 88 ? -4.066 -12.712 4.453 1.00 95.38 88 VAL A N 1
ATOM 714 C CA . VAL A 1 88 ? -4.442 -13.539 3.299 1.00 95.38 88 VAL A CA 1
ATOM 715 C C . VAL A 1 88 ? -3.245 -13.707 2.368 1.00 95.38 88 VAL A C 1
ATOM 717 O O . VAL A 1 88 ? -2.882 -14.835 2.041 1.00 95.38 88 VAL A O 1
ATOM 720 N N . LEU A 1 89 ? -2.573 -12.615 1.994 1.00 94.62 89 LEU A N 1
ATOM 721 C CA . LEU A 1 89 ? -1.382 -12.665 1.145 1.00 94.62 89 LEU A CA 1
ATOM 722 C C . LEU A 1 89 ? -0.230 -13.428 1.818 1.00 94.62 89 LEU A C 1
ATOM 724 O O . LEU A 1 89 ? 0.456 -14.214 1.161 1.00 94.62 89 LEU A O 1
ATOM 728 N N . ALA A 1 90 ? -0.026 -13.231 3.123 1.00 94.81 90 ALA A N 1
ATOM 729 C CA . ALA A 1 90 ? 1.010 -13.920 3.886 1.00 94.81 90 ALA A CA 1
ATOM 730 C C . ALA A 1 90 ? 0.806 -15.445 3.919 1.00 94.81 90 ALA A C 1
ATOM 732 O O . ALA A 1 90 ? 1.792 -16.183 3.914 1.00 94.81 90 ALA A O 1
ATOM 733 N N . SER A 1 91 ? -0.446 -15.916 3.887 1.00 96.81 91 SER A N 1
ATOM 734 C CA . SER A 1 91 ? -0.784 -17.347 3.863 1.00 96.81 91 SER A CA 1
ATOM 735 C C . SER A 1 91 ? -0.461 -18.049 2.534 1.00 96.81 91 SER A C 1
ATOM 737 O O . SER A 1 91 ? -0.328 -19.272 2.494 1.00 96.81 91 SER A O 1
ATOM 739 N N . ILE A 1 92 ? -0.304 -17.296 1.438 1.00 96.44 92 ILE A N 1
ATOM 740 C CA . ILE A 1 92 ? -0.015 -17.855 0.111 1.00 96.44 92 ILE A CA 1
ATOM 741 C C . ILE A 1 92 ? 1.457 -18.300 0.073 1.00 96.44 92 ILE A C 1
ATOM 743 O O . ILE A 1 92 ? 2.320 -17.470 0.365 1.00 96.44 92 ILE A O 1
ATOM 747 N N . PRO A 1 93 ? 1.785 -19.550 -0.309 1.00 96.25 93 PRO A N 1
ATOM 748 C CA . PRO A 1 93 ? 3.171 -19.998 -0.472 1.00 96.25 93 PRO A CA 1
ATOM 749 C C . PRO A 1 93 ? 3.963 -19.098 -1.422 1.00 96.25 93 PRO A C 1
ATOM 751 O O . PRO A 1 93 ? 3.405 -18.593 -2.397 1.00 96.25 93 PRO A O 1
ATOM 754 N N . TYR A 1 94 ? 5.252 -18.893 -1.148 1.00 91.56 94 TYR A N 1
ATOM 755 C CA . TYR A 1 94 ? 6.086 -17.933 -1.879 1.00 91.56 94 TYR A CA 1
ATOM 756 C C . TYR A 1 94 ? 6.090 -18.198 -3.390 1.00 91.56 94 TYR A C 1
ATOM 758 O O . TYR A 1 94 ? 5.840 -17.294 -4.179 1.00 91.56 94 TYR A O 1
ATOM 766 N N . GLU A 1 95 ? 6.256 -19.459 -3.780 1.00 93.69 95 GLU A N 1
ATOM 767 C CA . GLU A 1 95 ? 6.284 -19.943 -5.161 1.00 93.69 95 GLU A CA 1
ATOM 768 C C . GLU A 1 95 ? 4.949 -19.793 -5.911 1.00 93.69 95 GLU A C 1
ATOM 770 O O . GLU A 1 95 ? 4.893 -19.980 -7.124 1.00 93.69 95 GLU A O 1
ATOM 775 N N . LYS A 1 96 ? 3.867 -19.446 -5.202 1.00 94.69 96 LYS A N 1
ATOM 776 C CA . LYS A 1 96 ? 2.546 -19.162 -5.780 1.00 94.69 96 LYS A CA 1
ATOM 777 C C . LYS A 1 96 ? 2.232 -17.665 -5.848 1.00 94.69 96 LYS A C 1
ATOM 779 O O . LYS A 1 96 ? 1.149 -17.298 -6.300 1.00 94.69 96 LYS A O 1
ATOM 784 N N . ARG A 1 97 ? 3.134 -16.793 -5.382 1.00 90.94 97 ARG A N 1
ATOM 785 C CA . ARG A 1 97 ? 2.954 -15.335 -5.424 1.00 90.94 97 ARG A CA 1
ATOM 786 C C . ARG A 1 97 ? 3.474 -14.789 -6.748 1.00 90.94 97 ARG A C 1
ATOM 788 O O . ARG A 1 97 ? 4.580 -15.108 -7.170 1.00 90.94 97 ARG A O 1
ATOM 795 N N . LEU A 1 98 ? 2.690 -13.919 -7.376 1.00 89.12 98 LEU A N 1
ATOM 796 C CA . LEU A 1 98 ? 3.097 -13.205 -8.583 1.00 89.12 98 LEU A CA 1
ATOM 797 C C . LEU A 1 98 ? 3.539 -11.786 -8.221 1.00 89.12 98 LEU A C 1
ATOM 799 O O . LEU A 1 98 ? 2.779 -11.033 -7.611 1.00 89.12 98 LEU A O 1
ATOM 803 N N . LEU A 1 99 ? 4.751 -11.408 -8.631 1.00 85.88 99 LEU A N 1
ATOM 804 C CA . LEU A 1 99 ? 5.229 -10.028 -8.582 1.00 85.88 99 LEU A CA 1
ATOM 805 C C . LEU A 1 99 ? 5.013 -9.375 -9.951 1.00 85.88 99 LEU A C 1
ATOM 807 O O . LEU A 1 99 ? 5.755 -9.625 -10.898 1.00 85.88 99 LEU A O 1
ATOM 811 N N . LEU A 1 100 ? 3.992 -8.526 -10.054 1.00 87.38 100 LEU A N 1
ATOM 812 C CA . LEU A 1 100 ? 3.718 -7.764 -11.270 1.00 87.38 100 LEU A CA 1
ATOM 813 C C . LEU A 1 100 ? 4.519 -6.460 -11.256 1.00 87.38 100 LEU A C 1
ATOM 815 O O . LEU A 1 100 ? 4.284 -5.578 -10.429 1.00 87.38 100 LEU A O 1
ATOM 819 N N . LEU A 1 101 ? 5.463 -6.328 -12.187 1.00 85.88 101 LEU A N 1
ATOM 820 C CA . LEU A 1 101 ? 6.283 -5.130 -12.339 1.00 85.88 101 LEU A CA 1
ATOM 821 C C . LEU A 1 101 ? 5.761 -4.246 -13.483 1.00 85.88 101 LEU A C 1
ATOM 823 O O . LEU A 1 101 ? 5.418 -4.760 -14.549 1.00 85.88 101 LEU A O 1
ATOM 827 N N . PRO A 1 102 ? 5.738 -2.910 -13.323 1.00 85.19 102 PRO A N 1
ATOM 828 C CA . PRO A 1 102 ? 5.348 -2.015 -14.405 1.00 85.19 102 PRO A CA 1
ATOM 829 C C . PRO A 1 102 ? 6.299 -2.110 -15.606 1.00 85.19 102 PRO A C 1
ATOM 831 O O . PRO A 1 102 ? 7.511 -1.936 -15.467 1.00 85.19 102 PRO A O 1
ATOM 834 N N . VAL A 1 103 ? 5.752 -2.265 -16.816 1.00 82.50 103 VAL A N 1
ATOM 835 C CA . VAL A 1 103 ? 6.548 -2.273 -18.061 1.00 82.50 103 VAL A CA 1
ATOM 836 C C . VAL A 1 103 ? 7.357 -0.984 -18.247 1.00 82.50 103 VAL A C 1
ATOM 838 O O . VAL A 1 103 ? 8.448 -1.006 -18.810 1.00 82.50 103 VAL A O 1
ATOM 841 N N . CYS A 1 104 ? 6.870 0.136 -17.706 1.00 82.44 104 CYS A N 1
ATOM 842 C CA . CYS A 1 104 ? 7.543 1.433 -17.745 1.00 82.44 104 CYS A CA 1
ATOM 843 C C . CYS A 1 104 ? 8.854 1.486 -16.941 1.00 82.44 104 CYS A C 1
ATOM 845 O O . CYS A 1 104 ? 9.538 2.509 -16.964 1.00 82.44 104 CYS A O 1
ATOM 847 N N . LEU A 1 105 ? 9.224 0.413 -16.227 1.00 83.06 105 LEU A N 1
ATOM 848 C CA . LEU A 1 105 ? 10.544 0.316 -15.614 1.00 83.06 105 LEU A CA 1
ATOM 849 C C . LEU A 1 105 ? 11.672 0.195 -16.652 1.00 83.06 105 LEU A C 1
ATOM 851 O O . LEU A 1 105 ? 12.800 0.586 -16.335 1.00 83.06 105 LEU A O 1
ATOM 855 N N . ARG A 1 106 ? 11.381 -0.320 -17.858 1.00 85.50 106 ARG A N 1
ATOM 856 C CA . ARG A 1 106 ? 12.350 -0.447 -18.958 1.00 85.50 106 ARG A CA 1
ATOM 857 C C . ARG A 1 106 ? 12.592 0.895 -19.654 1.00 85.50 106 ARG A C 1
ATOM 859 O O . ARG A 1 106 ? 11.694 1.730 -19.733 1.00 85.50 106 ARG A O 1
ATOM 866 N N . ASP A 1 107 ? 13.775 1.069 -20.242 1.00 85.69 107 ASP A N 1
ATOM 867 C CA . ASP A 1 107 ? 13.981 2.103 -21.266 1.00 85.69 107 ASP A CA 1
ATOM 868 C C . ASP A 1 107 ? 13.350 1.605 -22.572 1.00 85.69 107 ASP A C 1
ATOM 870 O O . ASP A 1 107 ? 13.901 0.733 -23.245 1.00 85.69 107 ASP A O 1
ATOM 874 N N . GLU A 1 108 ? 12.169 2.124 -22.908 1.00 85.25 108 GLU A N 1
ATOM 875 C CA . GLU A 1 108 ? 11.399 1.673 -24.067 1.00 85.25 108 GLU A CA 1
ATOM 876 C C . GLU A 1 108 ? 12.188 1.726 -25.381 1.00 85.25 108 GLU A C 1
ATOM 878 O O . GLU A 1 108 ? 12.035 0.836 -26.216 1.00 85.25 108 GLU A O 1
ATOM 883 N N . LYS A 1 109 ? 13.058 2.730 -25.543 1.00 86.38 109 LYS A N 1
ATOM 884 C CA . LYS A 1 109 ? 13.808 2.964 -26.784 1.00 86.38 109 LYS A CA 1
ATOM 885 C C . LYS A 1 109 ? 15.020 2.052 -26.934 1.00 86.38 109 LYS A C 1
ATOM 887 O O . LYS A 1 109 ? 15.537 1.919 -28.0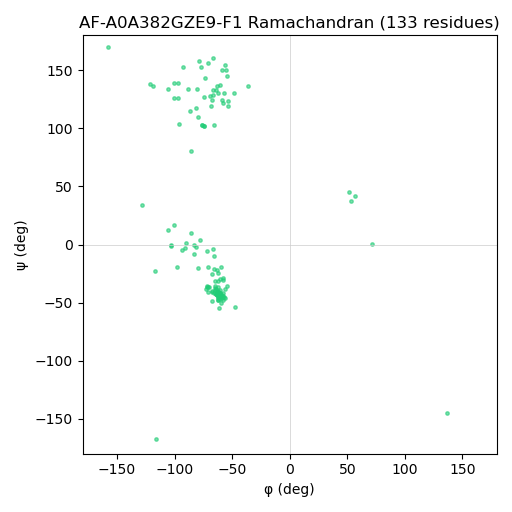38 1.00 86.38 109 LYS A O 1
ATOM 892 N N . LYS A 1 110 ? 15.515 1.485 -25.832 1.00 87.25 110 LYS A N 1
ATOM 893 C CA . LYS A 1 110 ? 16.772 0.720 -25.811 1.00 87.25 110 LYS A CA 1
ATOM 894 C C . LYS A 1 110 ? 16.591 -0.742 -25.435 1.00 87.25 110 LYS A C 1
ATOM 896 O O . LYS A 1 110 ? 17.461 -1.549 -25.738 1.00 87.25 110 LYS A O 1
ATOM 901 N N . CYS A 1 111 ? 15.508 -1.084 -24.745 1.00 88.56 111 CYS A N 1
ATOM 902 C CA . CYS A 1 111 ? 15.281 -2.437 -24.263 1.00 88.56 111 CYS A CA 1
ATOM 903 C C . CYS A 1 111 ? 15.017 -3.392 -25.445 1.00 88.56 111 CYS A C 1
ATOM 905 O O . CYS A 1 111 ? 14.023 -3.203 -26.145 1.00 88.56 111 CYS A O 1
ATOM 907 N N . PRO A 1 112 ? 15.851 -4.431 -25.650 1.00 91.06 112 PRO A N 1
ATOM 908 C CA . PRO A 1 112 ? 15.694 -5.389 -26.745 1.00 91.06 112 PRO A CA 1
ATOM 909 C C . PRO A 1 112 ? 14.696 -6.515 -26.424 1.00 91.06 112 PRO A C 1
ATOM 911 O O . PRO A 1 112 ? 14.518 -7.427 -27.228 1.00 91.06 112 PRO A O 1
ATOM 914 N N . ALA A 1 113 ? 14.104 -6.515 -25.225 1.00 91.25 113 ALA A N 1
ATOM 915 C CA . ALA A 1 113 ? 13.187 -7.560 -24.791 1.00 91.25 113 ALA A CA 1
ATOM 916 C C . ALA A 1 113 ? 11.874 -7.498 -25.595 1.00 91.25 113 ALA A C 1
ATOM 918 O O . ALA A 1 113 ? 11.263 -6.425 -25.651 1.00 91.25 113 ALA A O 1
ATOM 919 N N . PRO A 1 114 ? 11.420 -8.615 -26.193 1.00 90.88 114 PRO A N 1
ATOM 920 C CA . PRO A 1 114 ? 10.117 -8.663 -26.836 1.00 90.88 114 PRO A CA 1
ATOM 921 C C . PRO A 1 114 ? 8.997 -8.641 -25.787 1.00 90.88 114 PRO A C 1
ATOM 923 O O . PRO A 1 114 ? 9.201 -9.029 -24.633 1.00 90.88 114 PRO A O 1
ATOM 926 N N . LEU A 1 115 ? 7.815 -8.187 -26.204 1.00 90.69 115 LEU A N 1
ATOM 927 C CA . LEU A 1 115 ? 6.576 -8.356 -25.452 1.00 90.69 115 LEU A CA 1
ATOM 928 C C . LEU A 1 115 ? 5.735 -9.436 -26.130 1.00 90.69 115 LEU A C 1
ATOM 930 O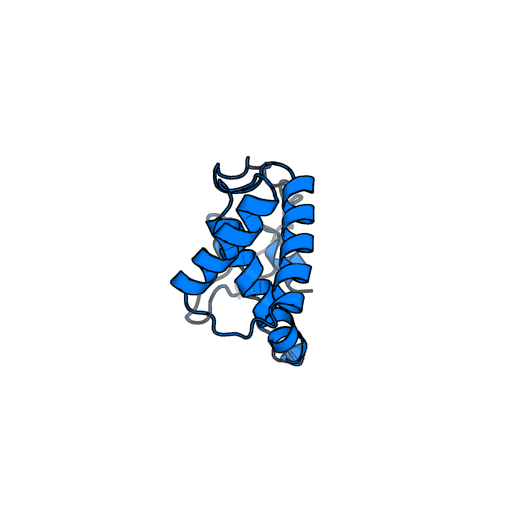 O . LEU A 1 115 ? 5.574 -9.400 -27.350 1.00 90.69 115 LEU A O 1
ATOM 934 N N . ASP A 1 116 ? 5.198 -10.357 -25.342 1.00 90.94 116 ASP A N 1
ATOM 935 C CA . ASP A 1 116 ? 4.200 -11.333 -25.772 1.00 90.94 116 ASP A CA 1
ATOM 936 C C . ASP A 1 116 ? 2.864 -11.117 -25.034 1.00 90.94 116 ASP A C 1
ATOM 938 O O . ASP A 1 116 ? 2.641 -10.073 -24.415 1.00 90.94 116 ASP A O 1
ATOM 942 N N . GLU A 1 117 ? 1.954 -12.088 -25.129 1.00 90.06 117 GLU A N 1
ATOM 943 C CA . GLU A 1 117 ? 0.648 -12.046 -24.460 1.00 90.06 117 GLU A CA 1
ATOM 944 C C . GLU A 1 117 ? 0.733 -12.081 -22.922 1.00 90.06 117 GLU A C 1
ATOM 946 O O . GLU A 1 117 ? -0.196 -11.638 -22.247 1.00 90.06 117 GLU A O 1
ATOM 951 N N . PHE A 1 118 ? 1.849 -12.559 -22.364 1.00 83.94 118 PHE A N 1
ATOM 952 C CA . PHE A 1 118 ? 2.084 -12.661 -20.924 1.00 83.94 118 PHE A CA 1
ATOM 953 C C . PHE A 1 118 ? 2.910 -11.493 -20.374 1.00 83.94 118 PHE A C 1
ATOM 955 O O . PHE A 1 118 ? 2.865 -11.216 -19.173 1.00 83.94 118 PHE A O 1
ATOM 962 N N . GLY A 1 119 ? 3.631 -10.769 -21.231 1.00 87.44 119 GLY A N 1
ATOM 963 C CA . GLY A 1 119 ? 4.293 -9.516 -20.892 1.00 87.44 119 GLY A CA 1
ATOM 964 C C . GLY A 1 119 ? 5.708 -9.410 -21.449 1.00 87.44 119 GLY A C 1
ATOM 965 O O . GLY A 1 119 ? 6.002 -9.819 -22.566 1.00 87.44 119 GLY A O 1
ATOM 966 N N . LEU A 1 120 ? 6.594 -8.766 -20.688 1.00 88.69 120 LEU A N 1
ATOM 967 C CA . LEU A 1 120 ? 7.965 -8.487 -21.114 1.00 88.69 120 LEU A CA 1
ATOM 968 C C . LEU A 1 120 ? 8.868 -9.714 -20.912 1.00 88.69 120 LEU A C 1
ATOM 970 O O . LEU A 1 120 ? 9.150 -10.095 -19.776 1.00 88.69 120 LEU A O 1
ATOM 974 N N . LEU A 1 121 ? 9.426 -10.257 -21.994 1.00 89.75 121 LEU A N 1
ATOM 975 C CA . LEU A 1 121 ? 10.409 -11.341 -21.939 1.00 89.75 121 LEU A CA 1
ATOM 976 C C . LEU A 1 121 ? 11.822 -10.775 -21.743 1.00 89.75 121 LEU A C 1
ATOM 978 O O . LEU A 1 121 ? 12.586 -10.611 -22.701 1.00 89.75 121 LEU A O 1
ATOM 982 N N . CYS A 1 122 ? 12.151 -10.436 -20.491 1.00 88.12 122 CYS A N 1
ATOM 983 C CA . CYS A 1 122 ? 13.445 -9.863 -20.107 1.00 88.12 122 CYS A CA 1
ATOM 984 C C . CYS A 1 122 ? 14.625 -10.662 -20.699 1.00 88.12 122 CYS A C 1
ATOM 986 O O . CYS A 1 122 ? 14.684 -11.883 -20.590 1.00 88.12 122 CYS A O 1
ATOM 988 N N . LYS A 1 123 ? 15.574 -9.956 -21.331 1.00 88.81 123 LYS A N 1
ATOM 989 C CA . LYS A 1 123 ? 16.813 -10.520 -21.906 1.00 88.81 123 LYS A CA 1
ATOM 990 C C . LYS A 1 123 ? 18.060 -10.208 -21.076 1.00 88.81 123 LYS A C 1
ATOM 992 O O . LYS A 1 123 ? 19.161 -10.320 -21.598 1.00 88.81 123 LYS A O 1
ATOM 997 N N . GLU A 1 124 ? 17.882 -9.722 -19.846 1.00 87.25 124 GLU A N 1
ATOM 998 C CA . GLU A 1 124 ? 18.992 -9.385 -18.937 1.00 87.25 124 GLU A CA 1
ATOM 999 C C . GLU A 1 124 ? 20.031 -8.435 -19.563 1.00 87.25 124 GLU A C 1
ATOM 1001 O O . GLU A 1 124 ? 21.236 -8.531 -19.366 1.00 87.25 124 GLU A O 1
ATOM 1006 N N . CYS A 1 125 ? 19.549 -7.481 -20.362 1.00 86.12 125 CYS A N 1
ATOM 1007 C CA . CYS A 1 125 ? 20.409 -6.571 -21.120 1.00 86.12 125 CYS A CA 1
ATOM 1008 C C . CYS A 1 125 ? 21.130 -5.507 -20.268 1.00 86.12 125 CYS A C 1
ATOM 1010 O O . CYS A 1 125 ? 21.884 -4.720 -20.831 1.00 86.12 125 CYS A O 1
ATOM 1012 N N . GLY A 1 126 ? 20.851 -5.413 -18.960 1.00 84.31 126 GLY A N 1
ATOM 1013 C CA . GLY A 1 126 ? 21.421 -4.422 -18.034 1.00 84.31 126 GLY A CA 1
ATOM 1014 C C . GLY A 1 126 ? 20.934 -2.970 -18.196 1.00 84.31 126 GLY A C 1
ATOM 1015 O O . GLY A 1 126 ? 21.377 -2.083 -17.474 1.00 84.31 126 GLY A O 1
ATOM 1016 N N . LEU A 1 127 ? 20.032 -2.679 -19.141 1.00 84.00 127 LEU A N 1
ATOM 1017 C CA . LEU A 1 127 ? 19.624 -1.301 -19.477 1.00 84.00 127 LEU A CA 1
ATOM 1018 C C . LEU A 1 127 ? 18.569 -0.698 -18.525 1.00 84.00 127 LEU A C 1
ATOM 1020 O O . LEU A 1 127 ? 18.145 0.442 -18.715 1.00 84.00 127 LEU A O 1
ATOM 1024 N N . CYS A 1 128 ? 18.100 -1.457 -17.533 1.00 84.00 128 CYS A N 1
ATOM 1025 C CA . CYS A 1 128 ? 17.125 -1.026 -16.528 1.00 84.00 128 CYS A CA 1
ATOM 1026 C C . CYS A 1 128 ? 17.224 -1.895 -15.262 1.00 84.00 128 CYS A C 1
ATOM 1028 O O . CYS A 1 128 ? 17.857 -2.944 -15.290 1.00 84.00 128 CYS A O 1
ATOM 1030 N N . THR A 1 129 ? 16.537 -1.502 -14.184 1.00 83.50 129 THR A N 1
ATOM 1031 C CA . THR A 1 129 ? 16.550 -2.207 -12.882 1.00 83.50 129 THR A CA 1
ATOM 1032 C C . THR A 1 129 ? 15.683 -3.469 -12.841 1.00 83.50 129 THR A C 1
ATOM 1034 O O . THR A 1 129 ? 15.480 -4.032 -11.774 1.00 83.50 129 THR A O 1
ATOM 1037 N N . VAL A 1 130 ? 15.062 -3.877 -13.954 1.00 85.00 130 VAL A N 1
ATOM 1038 C CA . VAL A 1 130 ? 14.134 -5.024 -13.949 1.00 85.00 130 VAL A CA 1
ATOM 1039 C C . VAL A 1 130 ? 14.871 -6.321 -13.614 1.00 85.00 130 VAL A C 1
ATOM 1041 O O . VAL A 1 130 ? 14.333 -7.133 -12.873 1.00 85.00 130 VAL A O 1
ATOM 1044 N N . GLN A 1 131 ? 16.107 -6.484 -14.096 1.00 82.12 131 GLN A N 1
ATOM 1045 C CA . GLN A 1 131 ? 16.944 -7.651 -13.802 1.00 82.12 131 GLN A CA 1
ATOM 1046 C C . GLN A 1 131 ? 17.231 -7.791 -12.299 1.00 82.12 131 GLN A C 1
ATOM 1048 O O . GLN A 1 131 ? 17.118 -8.888 -11.761 1.00 82.12 131 GLN A O 1
ATOM 1053 N N . ASP A 1 132 ? 17.515 -6.680 -11.613 1.00 81.69 132 ASP A N 1
ATOM 1054 C CA . ASP A 1 132 ? 17.804 -6.671 -10.171 1.00 81.69 132 ASP A CA 1
ATOM 1055 C C . ASP A 1 132 ? 16.606 -7.132 -9.319 1.00 81.69 132 ASP A C 1
ATOM 1057 O O . ASP A 1 132 ? 16.778 -7.537 -8.175 1.00 81.69 132 ASP A O 1
ATOM 1061 N N . LEU A 1 133 ? 15.387 -7.051 -9.864 1.00 78.06 133 LEU A N 1
ATOM 1062 C CA . LEU A 1 133 ? 14.137 -7.398 -9.182 1.00 78.06 133 LEU A CA 1
ATOM 1063 C C . LEU A 1 133 ? 13.682 -8.846 -9.434 1.00 78.06 133 LEU A C 1
ATOM 1065 O O . LEU A 1 133 ? 12.666 -9.254 -8.877 1.00 78.06 133 LEU A O 1
ATOM 1069 N N . GLN A 1 134 ? 14.377 -9.600 -10.293 1.00 69.62 134 GLN A N 1
ATOM 1070 C CA . GLN A 1 134 ? 14.079 -11.013 -10.578 1.00 69.62 134 GLN A CA 1
ATOM 1071 C C . GLN A 1 134 ? 14.819 -11.991 -9.642 1.00 69.62 134 GLN A C 1
ATOM 1073 O O . GLN A 1 134 ? 14.683 -13.201 -9.817 1.00 69.62 134 GLN A O 1
ATOM 1078 N N . GLN A 1 135 ? 15.599 -11.473 -8.686 1.00 55.03 135 GLN A N 1
ATOM 1079 C CA . GLN A 1 135 ? 16.401 -1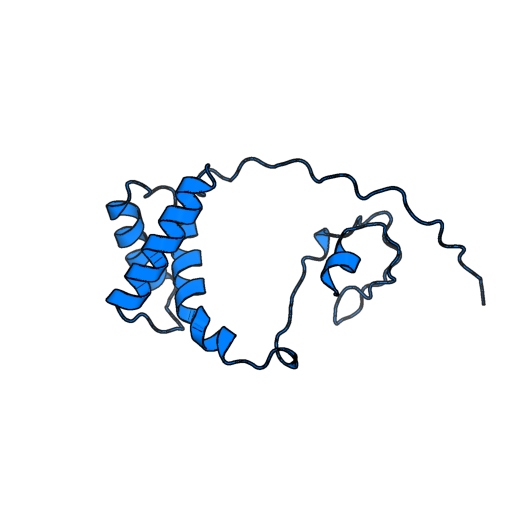2.228 -7.713 1.00 55.03 135 GLN A CA 1
ATOM 1080 C C . GLN A 1 135 ? 15.651 -12.430 -6.392 1.00 55.03 135 GLN A C 1
ATOM 1082 O O . GLN A 1 135 ? 15.011 -11.460 -5.923 1.00 55.03 135 GLN A O 1
#

Sequence (135 aa):
VEQYQVKAPTSIPGRPSRKPQKNVPQTRFERDRLKARVAAYVSENKLVPPIPFEELREHADIVTKEMDLEHARDFAAVLINNESWKDVLASIPYEKRLLLLPVCLRDEKKCPAPLDEFGLLCKECGLCTVQDLQQ

Solvent-accessible surface area (backbone atoms only — not comparable to full-atom values): 8547 Å² total; per-residue (Å²): 134,86,82,79,82,79,70,82,53,72,79,73,77,78,76,78,88,72,82,65,58,87,46,38,62,79,47,69,66,56,44,54,50,51,53,54,50,40,54,52,49,42,61,77,69,63,55,64,66,88,68,55,71,69,58,36,45,55,54,13,48,56,57,19,56,79,65,80,37,60,67,24,28,71,51,42,22,52,50,45,54,53,57,41,42,43,66,63,59,68,70,50,58,72,95,76,62,82,86,88,74,68,75,80,62,48,43,81,92,72,55,84,46,53,73,60,98,90,40,76,52,77,70,75,67,54,73,38,67,65,62,74,68,75,111

Foldseek 3Di:
DDDDPQDQDDDAPDDDDDQDDQLAPRDPVVVVVLLVLLLVLCVVVVDAPPDDQVRLLVSLCVSCVVVVNNSNSVVSSVSNNCNNCVVVVVPDDPVRDDDDDDPVQAPPVPQPFDADPVGTRHPVSNRGCVVVVVD

pLDDT: mean 87.99, std 14.63, range [39.12, 98.69]

Mean predicted aligned error: 7.67 Å

Secondary structure (DSSP, 8-state):
------PPPP-PPPPPPPPPPTTS-SSHHHHHHHHHHHHHHHHHHT--SSPPHHHHHHHHHHHHHHTT-GGGHHHHHHHHHHHHTHHHHHHS-GGG------GGGS-TTT----B-SS-B-----SSSTTGGG--

Organism: NCBI:txid408172

Nearest PDB structures (foldseek):
  7pwo-assembly1_R1  TM=3.985E-01  e=4.872E+00  Giardia lamblia ATCC 50803

Radius of gyration: 20.11 Å; Cα contacts (8 Å, |Δi|>4): 108; chains: 1; bounding box: 45×37×52 Å

InterPro domains:
  IPR002829 Protein of unknown function DUF116 [PF01976] (74-134)